Protein AF-A0A7S2N350-F1 (afdb_monomer_lite)

Secondary structure (DSSP, 8-state):
-HHHHHHHHHHHHHHHHHHHHHHHHHHHHHHHHHHHHHHHHHHHHHHH-HHHHHHHHHHHHHHHHHHTT----S-GGGTHHHHHT----HHHHHHH----

pLDDT: mean 84.0, std 10.15, range [44.09, 96.88]

Organism: NCBI:txid1333877

Structure (mmCIF, N/CA/C/O backbone):
data_AF-A0A7S2N350-F1
#
_entry.id   AF-A0A7S2N350-F1
#
loop_
_atom_site.group_PDB
_atom_site.id
_atom_site.type_symbol
_atom_site.label_atom_id
_atom_site.label_alt_id
_atom_site.label_comp_id
_atom_site.label_asym_id
_atom_site.label_entity_id
_atom_site.label_seq_id
_atom_site.pdbx_PDB_ins_code
_atom_site.Cartn_x
_atom_site.Cartn_y
_atom_site.Cartn_z
_atom_site.occupancy
_atom_site.B_iso_or_equiv
_atom_site.auth_seq_id
_atom_site.auth_comp_id
_atom_site.auth_asym_id
_atom_site.auth_atom_id
_atom_site.pdbx_PDB_model_num
ATOM 1 N N . GLY A 1 1 ? 29.691 5.964 -45.998 1.00 84.00 1 GLY A N 1
ATOM 2 C CA . GLY A 1 1 ? 28.637 5.687 -46.997 1.00 84.00 1 GLY A CA 1
ATOM 3 C C . GLY A 1 1 ? 27.284 5.543 -46.316 1.00 84.00 1 GLY A C 1
ATOM 4 O O . GLY A 1 1 ? 27.268 5.315 -45.110 1.00 84.00 1 GLY A O 1
ATOM 5 N N . PRO A 1 2 ? 26.167 5.659 -47.051 1.00 89.06 2 PRO A N 1
ATOM 6 C CA . PRO A 1 2 ? 24.809 5.660 -46.490 1.00 89.06 2 PRO A CA 1
ATOM 7 C C . PRO A 1 2 ? 24.481 4.416 -45.644 1.00 89.06 2 PRO A C 1
ATOM 9 O O . PRO A 1 2 ? 23.848 4.543 -44.601 1.00 89.06 2 PRO A O 1
ATOM 12 N N . LEU A 1 3 ? 25.010 3.240 -46.003 1.00 90.94 3 LEU A N 1
ATOM 13 C CA . LEU A 1 3 ? 24.867 2.013 -45.204 1.00 90.94 3 LEU A CA 1
ATOM 14 C C . LEU A 1 3 ? 25.489 2.126 -43.803 1.00 90.94 3 LEU A C 1
ATOM 16 O O . LEU A 1 3 ? 24.867 1.733 -42.825 1.00 90.94 3 LEU A O 1
ATOM 20 N N . ALA A 1 4 ? 26.683 2.714 -43.679 1.00 91.25 4 ALA A N 1
ATOM 21 C CA . ALA A 1 4 ? 27.333 2.906 -42.379 1.00 91.25 4 ALA A CA 1
ATOM 22 C C . ALA A 1 4 ? 26.550 3.885 -41.487 1.00 91.25 4 ALA A C 1
ATOM 24 O O . ALA A 1 4 ? 26.457 3.684 -40.279 1.00 91.25 4 ALA A O 1
ATOM 25 N N . SER A 1 5 ? 25.943 4.913 -42.092 1.00 92.94 5 SER A N 1
ATOM 26 C CA . SER A 1 5 ? 25.060 5.840 -41.378 1.00 92.94 5 SER A CA 1
ATOM 27 C C . SER A 1 5 ? 23.807 5.131 -40.866 1.00 92.94 5 SER A C 1
ATOM 29 O O . SER A 1 5 ? 23.441 5.318 -39.711 1.00 92.94 5 SER A O 1
ATOM 31 N N . LEU A 1 6 ? 23.182 4.280 -41.688 1.00 94.94 6 LEU A N 1
ATOM 32 C CA . LEU A 1 6 ? 22.011 3.491 -41.292 1.00 94.94 6 LEU A CA 1
ATOM 33 C C . LEU A 1 6 ? 22.329 2.527 -40.141 1.00 94.94 6 LEU A C 1
ATOM 35 O O . LEU A 1 6 ? 21.570 2.471 -39.174 1.00 94.94 6 LEU A O 1
ATOM 39 N N . PHE A 1 7 ? 23.468 1.829 -40.200 1.00 95.19 7 PHE A N 1
ATOM 40 C CA . PHE A 1 7 ? 23.917 0.963 -39.105 1.00 95.19 7 PHE A CA 1
ATOM 41 C C . PHE A 1 7 ? 24.159 1.742 -37.810 1.00 95.19 7 PHE A C 1
ATOM 43 O O . PHE A 1 7 ? 23.733 1.298 -36.747 1.00 95.19 7 PHE A O 1
ATOM 50 N N . CYS A 1 8 ? 24.787 2.917 -37.892 1.00 94.06 8 CYS A N 1
ATOM 51 C CA . CYS A 1 8 ? 25.013 3.773 -36.728 1.00 94.06 8 CYS A CA 1
ATOM 52 C C . CYS A 1 8 ? 23.688 4.244 -36.105 1.00 94.06 8 CYS A C 1
ATOM 54 O O . CYS A 1 8 ? 23.494 4.119 -34.897 1.00 94.06 8 CYS A O 1
ATOM 56 N N . CYS A 1 9 ? 22.736 4.702 -36.925 1.00 94.44 9 CYS A N 1
ATOM 57 C CA . CYS A 1 9 ? 21.412 5.115 -36.455 1.00 94.44 9 CYS A CA 1
ATOM 58 C C . CYS A 1 9 ? 20.657 3.965 -35.778 1.00 94.44 9 CYS A C 1
ATOM 60 O O . CYS A 1 9 ? 20.102 4.152 -34.697 1.00 94.44 9 CYS A O 1
ATOM 62 N N . PHE A 1 10 ? 20.661 2.774 -36.380 1.00 95.50 10 PHE A N 1
ATOM 63 C CA . PHE A 1 10 ? 20.002 1.599 -35.810 1.00 95.50 10 PHE A CA 1
ATOM 64 C C . PHE A 1 10 ? 20.647 1.159 -34.489 1.00 95.50 10 PHE A C 1
ATOM 66 O O . PHE A 1 10 ? 19.949 0.816 -33.531 1.00 95.50 10 PHE A O 1
ATOM 73 N N . PHE A 1 11 ? 21.977 1.211 -34.417 1.00 95.44 11 PHE A N 1
ATOM 74 C CA . PHE A 1 11 ? 22.732 0.881 -33.214 1.00 95.44 11 PHE A CA 1
ATOM 75 C C . PHE A 1 11 ? 22.418 1.844 -32.066 1.00 95.44 11 PHE A C 1
ATOM 77 O O . PHE A 1 11 ? 22.045 1.404 -30.979 1.00 95.44 11 PHE A O 1
ATOM 84 N N . VAL A 1 12 ? 22.490 3.154 -32.321 1.00 95.56 12 VAL A N 1
ATOM 85 C CA . VAL A 1 12 ? 22.160 4.181 -31.322 1.00 95.56 12 VAL A CA 1
ATOM 86 C C . VAL A 1 12 ? 20.704 4.057 -30.883 1.00 95.56 12 VAL A C 1
ATOM 88 O O . VAL A 1 12 ? 20.439 4.067 -29.686 1.00 95.56 12 VAL A O 1
ATOM 91 N N . PHE A 1 13 ? 19.770 3.856 -31.816 1.00 96.19 13 PHE A N 1
ATOM 92 C CA . PHE A 1 13 ? 18.357 3.655 -31.494 1.00 96.19 13 PHE A CA 1
ATOM 93 C C . PHE A 1 13 ? 18.144 2.456 -30.562 1.00 96.19 13 PHE A C 1
ATOM 95 O O . PHE A 1 13 ? 17.487 2.583 -29.529 1.00 96.19 13 PHE A O 1
ATOM 102 N N . THR A 1 14 ? 18.744 1.310 -30.891 1.00 95.81 14 THR A N 1
ATOM 103 C CA . THR A 1 14 ? 18.619 0.083 -30.091 1.00 95.81 14 THR A CA 1
ATOM 104 C C . THR A 1 14 ? 19.187 0.278 -28.688 1.00 95.81 14 THR A C 1
ATOM 106 O O . THR A 1 14 ? 18.547 -0.105 -27.708 1.00 95.81 14 THR A O 1
ATOM 109 N N . ILE A 1 15 ? 20.351 0.926 -28.572 1.00 96.88 15 ILE A N 1
ATOM 110 C CA . ILE A 1 15 ? 20.957 1.240 -27.274 1.00 96.88 15 ILE A CA 1
ATOM 111 C C . ILE A 1 15 ? 20.078 2.202 -26.474 1.00 96.88 15 ILE A C 1
ATOM 113 O O . ILE A 1 15 ? 19.816 1.944 -25.302 1.00 96.88 15 ILE A O 1
ATOM 117 N N . SER A 1 16 ? 19.590 3.284 -27.084 1.00 96.06 16 SER A N 1
ATOM 118 C CA . SER A 1 16 ? 18.740 4.258 -26.396 1.00 96.06 16 SER A CA 1
ATOM 119 C C . SER A 1 16 ? 17.452 3.620 -25.879 1.00 96.06 16 SER A C 1
ATOM 121 O O . SER A 1 16 ? 17.120 3.798 -24.709 1.00 96.06 16 SER A O 1
ATOM 123 N N . VAL A 1 17 ? 16.754 2.834 -26.705 1.00 96.06 17 VAL A N 1
ATOM 124 C CA . VAL A 1 17 ? 15.530 2.131 -26.287 1.00 96.06 17 VAL A CA 1
ATOM 125 C C . VAL A 1 17 ? 15.833 1.099 -25.198 1.00 96.06 17 VAL A C 1
ATOM 127 O O . VAL A 1 17 ? 15.113 1.033 -24.203 1.00 96.06 17 VAL A O 1
ATOM 130 N N . GLY A 1 18 ? 16.916 0.330 -25.341 1.00 95.38 18 GLY A N 1
ATOM 131 C CA . GLY A 1 18 ? 17.323 -0.668 -24.351 1.00 95.38 18 GLY A CA 1
ATOM 132 C C . GLY A 1 18 ? 17.624 -0.051 -22.985 1.00 95.38 18 GLY A C 1
ATOM 133 O O . GLY A 1 18 ? 17.095 -0.506 -21.971 1.00 95.38 18 GLY A O 1
ATOM 134 N N . ILE A 1 19 ? 18.412 1.027 -22.957 1.00 96.00 19 ILE A N 1
ATOM 135 C CA . ILE A 1 19 ? 18.763 1.730 -21.718 1.00 96.00 19 ILE A CA 1
ATOM 136 C C . ILE A 1 19 ? 17.520 2.357 -21.080 1.00 96.00 19 ILE A C 1
ATOM 138 O O . ILE A 1 19 ? 17.305 2.184 -19.882 1.00 96.00 19 ILE A O 1
ATOM 142 N N . MET A 1 20 ? 16.672 3.032 -21.864 1.00 95.31 20 MET A N 1
ATOM 143 C CA . MET A 1 20 ? 15.439 3.635 -21.343 1.00 95.31 20 MET A CA 1
ATOM 144 C C . MET A 1 20 ? 14.504 2.584 -20.737 1.00 95.31 20 MET A C 1
ATOM 146 O O . MET A 1 20 ? 13.929 2.818 -19.676 1.00 95.31 20 MET A O 1
ATOM 150 N N . ASN A 1 21 ? 14.397 1.404 -21.351 1.00 93.88 21 ASN A N 1
ATOM 151 C CA . ASN A 1 21 ? 13.577 0.319 -20.816 1.00 93.88 21 ASN A CA 1
ATOM 152 C C . ASN A 1 21 ? 14.103 -0.209 -19.476 1.00 93.88 21 ASN A C 1
ATOM 154 O O . ASN A 1 21 ? 13.311 -0.408 -18.556 1.00 93.88 21 ASN A O 1
ATOM 158 N N . VAL A 1 22 ? 15.420 -0.390 -19.335 1.00 96.62 22 VAL A N 1
ATOM 159 C CA . VAL A 1 22 ? 16.029 -0.830 -18.066 1.00 96.62 22 VAL A CA 1
ATOM 160 C C . VAL A 1 22 ? 15.836 0.219 -16.972 1.00 96.62 22 VAL A C 1
ATOM 162 O O . VAL A 1 22 ? 15.454 -0.113 -15.851 1.00 96.62 22 VAL A O 1
ATOM 165 N N . ILE A 1 23 ? 16.047 1.494 -17.304 1.00 95.31 23 ILE A N 1
ATOM 166 C CA . ILE A 1 23 ? 15.831 2.606 -16.376 1.00 95.31 23 ILE A CA 1
ATOM 167 C C . ILE A 1 23 ? 14.369 2.631 -15.910 1.00 95.31 23 ILE A C 1
ATOM 169 O O . ILE A 1 23 ? 14.108 2.660 -14.707 1.00 95.31 23 ILE A O 1
ATOM 173 N N . ASN A 1 24 ? 13.416 2.556 -16.842 1.00 95.25 24 ASN A N 1
ATOM 174 C CA . ASN A 1 24 ? 11.988 2.567 -16.529 1.00 95.25 24 ASN A CA 1
ATOM 175 C C . ASN A 1 24 ? 11.583 1.385 -15.643 1.00 95.25 24 ASN A C 1
ATOM 177 O O . ASN A 1 24 ? 10.840 1.580 -14.683 1.00 95.25 24 ASN A O 1
ATOM 181 N N . ALA A 1 25 ? 12.093 0.182 -15.919 1.00 96.12 25 ALA A N 1
ATOM 182 C CA . ALA A 1 25 ? 11.819 -0.994 -15.098 1.00 96.12 25 ALA A CA 1
ATOM 183 C C . ALA A 1 25 ? 12.280 -0.792 -13.641 1.00 96.12 25 ALA A C 1
ATOM 185 O O . ALA A 1 25 ? 11.484 -0.967 -12.717 1.00 96.12 25 ALA A O 1
ATOM 186 N N . ASN A 1 26 ? 13.511 -0.312 -13.435 1.00 94.12 26 ASN A N 1
ATOM 187 C CA . ASN A 1 26 ? 14.040 -0.029 -12.096 1.00 94.12 26 ASN A CA 1
ATOM 188 C C . ASN A 1 26 ? 13.258 1.079 -11.371 1.00 94.12 26 ASN A C 1
ATOM 190 O O . ASN A 1 26 ? 13.052 1.008 -10.156 1.00 94.12 26 ASN A O 1
ATOM 194 N N . PHE A 1 27 ? 12.808 2.110 -12.094 1.00 94.38 27 PHE A N 1
ATOM 195 C CA . PHE A 1 27 ? 11.986 3.176 -11.516 1.00 94.38 27 PHE A CA 1
ATOM 196 C C . PHE A 1 27 ? 10.611 2.678 -11.084 1.00 94.38 27 PHE A C 1
ATOM 198 O O . PHE A 1 27 ? 10.132 3.072 -10.018 1.00 94.38 27 PHE A O 1
ATOM 205 N N . VAL A 1 28 ? 9.983 1.811 -11.879 1.00 95.38 28 VAL A N 1
ATOM 206 C CA . VAL A 1 28 ? 8.705 1.189 -11.521 1.00 95.38 28 VAL A CA 1
ATOM 207 C C . VAL A 1 28 ? 8.872 0.349 -10.262 1.00 95.38 28 VAL A C 1
ATOM 209 O O . VAL A 1 2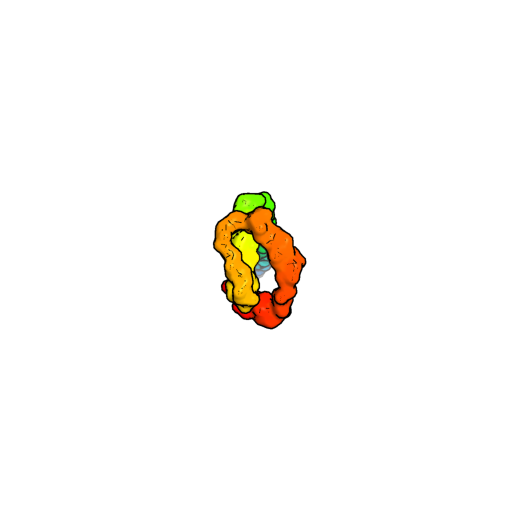8 ? 8.113 0.537 -9.311 1.00 95.38 28 VAL A O 1
ATOM 212 N N . GLU A 1 29 ? 9.896 -0.502 -10.207 1.00 94.31 29 GLU A N 1
ATOM 213 C CA . GLU A 1 29 ? 10.172 -1.337 -9.036 1.00 94.31 29 GLU A CA 1
ATOM 214 C C . GLU A 1 29 ? 10.423 -0.490 -7.779 1.00 94.31 29 GLU A C 1
ATOM 216 O O . GLU A 1 29 ? 9.774 -0.685 -6.748 1.00 94.31 29 GLU A O 1
ATOM 221 N N . SER A 1 30 ? 11.277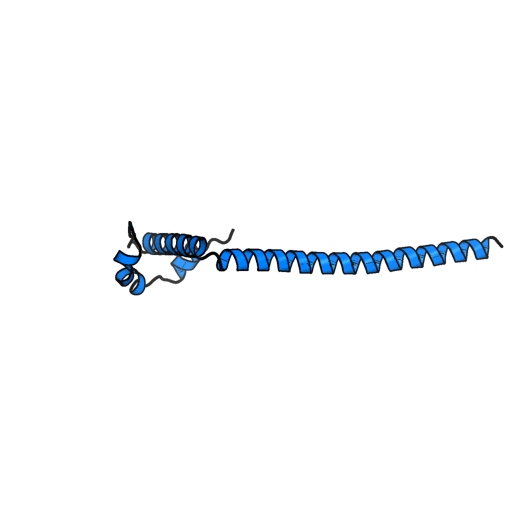 0.532 -7.886 1.00 92.38 30 SER A N 1
ATOM 222 C CA . SER A 1 30 ? 11.584 1.450 -6.781 1.00 92.38 30 SER A CA 1
ATOM 223 C C . SER A 1 30 ? 10.351 2.227 -6.310 1.00 92.38 30 SER A C 1
ATOM 225 O O . SER A 1 30 ? 10.151 2.435 -5.109 1.00 92.38 30 SER A O 1
ATOM 227 N N . THR A 1 31 ? 9.491 2.635 -7.246 1.00 93.94 31 THR A N 1
ATOM 228 C CA . THR A 1 31 ? 8.239 3.343 -6.950 1.00 93.94 31 THR A CA 1
ATOM 229 C C . THR A 1 31 ? 7.232 2.417 -6.274 1.00 93.94 31 THR A C 1
ATOM 231 O O . THR A 1 31 ? 6.610 2.813 -5.288 1.00 93.94 31 THR A O 1
ATOM 234 N N . MET A 1 32 ? 7.092 1.172 -6.737 1.00 93.44 32 MET A N 1
ATOM 235 C CA . MET A 1 32 ? 6.218 0.172 -6.114 1.00 93.44 32 MET A CA 1
ATOM 236 C C . MET A 1 32 ? 6.686 -0.197 -4.701 1.00 93.44 32 MET A C 1
ATOM 238 O O . MET A 1 32 ? 5.867 -0.258 -3.775 1.00 93.44 32 MET A O 1
ATOM 242 N N . ALA A 1 33 ? 7.995 -0.377 -4.508 1.00 92.81 33 ALA A N 1
ATOM 243 C CA . ALA A 1 33 ? 8.585 -0.609 -3.194 1.00 92.81 33 ALA A CA 1
ATOM 244 C C . ALA A 1 33 ? 8.335 0.586 -2.258 1.00 92.81 33 ALA A C 1
ATOM 246 O O . ALA A 1 33 ? 7.843 0.417 -1.140 1.00 92.81 33 ALA A O 1
ATOM 247 N N . SER A 1 34 ? 8.565 1.810 -2.741 1.00 90.81 34 SER A N 1
ATOM 248 C CA . SER A 1 34 ? 8.312 3.039 -1.977 1.00 90.81 34 SER A CA 1
ATOM 249 C C . SER A 1 34 ? 6.834 3.213 -1.630 1.00 90.81 34 SER A C 1
ATOM 251 O O . SER A 1 34 ? 6.509 3.520 -0.487 1.00 90.81 34 SER A O 1
ATOM 253 N N . ALA A 1 35 ? 5.917 2.955 -2.565 1.00 90.56 35 ALA A N 1
ATOM 254 C CA . ALA A 1 35 ? 4.478 3.018 -2.315 1.00 90.56 35 ALA A CA 1
ATOM 255 C C . ALA A 1 35 ? 4.046 2.024 -1.225 1.00 90.56 35 ALA A C 1
ATOM 257 O O . ALA A 1 35 ? 3.217 2.352 -0.371 1.00 90.56 35 ALA A O 1
ATOM 258 N N . THR A 1 36 ? 4.630 0.826 -1.220 1.00 90.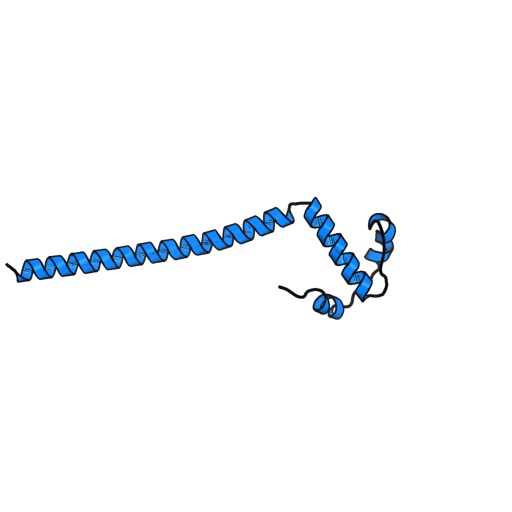94 36 THR A N 1
ATOM 259 C CA . THR A 1 36 ? 4.379 -0.194 -0.192 1.00 90.94 36 THR A CA 1
ATOM 260 C C . THR A 1 36 ? 4.932 0.243 1.163 1.00 90.94 36 THR A C 1
ATOM 262 O O . THR A 1 36 ? 4.216 0.186 2.166 1.00 90.94 36 THR A O 1
ATOM 265 N N . ASN A 1 37 ? 6.151 0.781 1.189 1.00 91.06 37 ASN A N 1
ATOM 266 C CA . ASN A 1 37 ? 6.773 1.313 2.400 1.00 91.06 37 ASN A CA 1
ATOM 267 C C . ASN A 1 37 ? 5.999 2.503 2.973 1.00 91.06 37 ASN A C 1
ATOM 269 O O . ASN A 1 37 ? 5.797 2.562 4.180 1.00 91.06 37 ASN A O 1
ATOM 273 N N . VAL A 1 38 ? 5.488 3.410 2.137 1.00 91.25 38 VAL A N 1
ATOM 274 C CA . VAL A 1 38 ? 4.643 4.534 2.574 1.00 91.25 38 VAL A CA 1
ATOM 275 C C . VAL A 1 38 ? 3.328 4.032 3.167 1.00 91.25 38 VAL A C 1
ATOM 277 O O . VAL A 1 38 ? 2.904 4.519 4.217 1.00 91.25 38 VAL A O 1
ATOM 280 N N . LYS A 1 39 ? 2.683 3.032 2.549 1.00 88.12 39 LYS A N 1
ATOM 281 C CA . LYS A 1 39 ? 1.471 2.408 3.109 1.00 88.12 39 LYS A CA 1
ATOM 282 C C . LYS A 1 39 ? 1.752 1.771 4.470 1.00 88.12 39 LYS A C 1
ATOM 284 O O . LYS A 1 39 ? 0.987 1.998 5.409 1.00 88.12 39 LYS A O 1
ATOM 289 N N . LEU A 1 40 ? 2.846 1.020 4.590 1.00 87.44 40 LEU A N 1
ATOM 290 C CA . LEU A 1 40 ? 3.244 0.378 5.842 1.00 87.44 40 LEU A CA 1
ATOM 291 C C . LEU A 1 40 ? 3.610 1.411 6.912 1.00 87.44 40 LEU A C 1
ATOM 293 O O . LEU A 1 40 ? 3.121 1.317 8.033 1.00 87.44 40 LEU A O 1
ATOM 297 N N . ALA A 1 41 ? 4.393 2.431 6.563 1.00 88.62 41 ALA A N 1
ATOM 298 C CA . ALA A 1 41 ? 4.775 3.517 7.458 1.00 88.62 41 ALA A CA 1
ATOM 299 C C . ALA A 1 41 ? 3.549 4.291 7.948 1.00 88.62 41 ALA A C 1
ATOM 301 O O . ALA A 1 41 ? 3.426 4.541 9.142 1.00 88.62 41 ALA A O 1
ATOM 302 N N . ARG A 1 42 ? 2.587 4.594 7.065 1.00 86.00 42 ARG A N 1
ATOM 303 C CA . ARG A 1 42 ? 1.315 5.222 7.449 1.00 86.00 42 ARG A CA 1
ATOM 304 C C . ARG A 1 42 ? 0.503 4.326 8.379 1.00 86.00 42 ARG A C 1
ATOM 306 O O . ARG A 1 42 ? -0.061 4.821 9.351 1.00 86.00 42 ARG A O 1
ATOM 313 N N . LYS A 1 43 ? 0.436 3.020 8.100 1.00 82.94 43 LYS A N 1
ATOM 314 C CA . LYS A 1 43 ? -0.243 2.052 8.972 1.00 82.94 43 LYS A CA 1
ATOM 315 C C . LYS A 1 43 ? 0.431 1.994 10.346 1.00 82.94 43 LYS A C 1
ATOM 317 O O . LYS A 1 43 ? -0.263 2.074 11.352 1.00 82.94 43 LYS A O 1
ATOM 322 N N . ASN A 1 44 ? 1.759 1.932 10.388 1.00 84.38 44 ASN A N 1
ATOM 323 C CA . ASN A 1 44 ? 2.539 1.940 11.623 1.00 84.38 44 ASN A CA 1
ATOM 324 C C . ASN A 1 44 ? 2.373 3.250 12.391 1.00 84.38 44 ASN A C 1
ATOM 326 O O . ASN A 1 44 ? 2.140 3.205 13.591 1.00 84.38 44 ASN A O 1
ATOM 330 N N . ALA A 1 45 ? 2.423 4.404 11.731 1.00 84.56 45 ALA A N 1
ATOM 331 C CA . ALA A 1 45 ? 2.174 5.695 12.370 1.00 84.56 45 ALA A CA 1
ATOM 332 C C . ALA A 1 45 ? 0.768 5.746 12.984 1.00 84.56 45 ALA A C 1
ATOM 334 O O . ALA A 1 45 ? 0.603 6.161 14.124 1.00 84.56 45 ALA A O 1
ATOM 335 N N . ARG A 1 46 ? -0.237 5.230 12.265 1.00 79.69 46 ARG A N 1
ATOM 336 C CA . ARG A 1 46 ? -1.617 5.138 12.753 1.00 79.69 46 ARG A CA 1
ATOM 337 C C . ARG A 1 46 ? -1.777 4.170 13.933 1.00 79.69 46 ARG A C 1
ATOM 339 O O . ARG A 1 46 ? -2.655 4.387 14.755 1.00 79.69 46 ARG A O 1
ATOM 346 N N . MET A 1 47 ? -0.972 3.107 14.001 1.00 78.25 47 MET A N 1
ATOM 347 C CA . MET A 1 47 ? -0.955 2.171 15.135 1.00 78.25 47 MET A CA 1
ATOM 348 C C . MET A 1 47 ? -0.221 2.740 16.360 1.00 78.25 47 MET A C 1
ATOM 350 O O . MET A 1 47 ? -0.579 2.393 17.478 1.00 78.25 47 MET A O 1
ATOM 354 N N . HIS A 1 48 ? 0.770 3.617 16.165 1.00 81.75 48 HIS A N 1
ATOM 355 C CA . HIS A 1 48 ? 1.480 4.296 17.259 1.00 81.75 48 HIS A CA 1
ATOM 356 C C . HIS A 1 48 ? 0.738 5.521 17.813 1.00 81.75 48 HIS A C 1
ATOM 358 O O . HIS A 1 48 ? 1.100 6.025 18.874 1.00 81.75 48 HIS A O 1
ATOM 364 N N . ASP A 1 49 ? -0.296 5.999 17.123 1.00 87.75 49 ASP A N 1
ATOM 365 C CA . ASP A 1 49 ? -1.223 6.992 17.657 1.00 87.75 49 ASP A CA 1
ATOM 366 C C . ASP A 1 49 ? -2.094 6.339 18.744 1.00 87.75 49 ASP A C 1
ATOM 368 O O . ASP A 1 49 ? -3.090 5.666 18.461 1.00 87.75 49 ASP A O 1
ATOM 372 N N . LEU A 1 50 ? -1.667 6.506 19.999 1.00 83.44 50 LEU A N 1
ATOM 373 C CA . LEU A 1 50 ? -2.299 5.934 21.189 1.00 83.44 50 LEU A CA 1
ATOM 374 C C . LEU A 1 50 ? -3.766 6.352 21.333 1.00 83.44 50 LEU A C 1
ATOM 376 O O . LEU A 1 50 ? -4.598 5.522 21.701 1.00 83.44 50 LEU A O 1
ATOM 380 N N . ASP A 1 51 ? -4.107 7.601 21.021 1.00 85.31 51 ASP A N 1
ATOM 381 C CA . ASP A 1 51 ? -5.476 8.102 21.158 1.00 85.31 51 ASP A CA 1
ATOM 382 C C . ASP A 1 51 ? -6.395 7.465 20.116 1.00 85.31 51 ASP A C 1
ATOM 384 O O . ASP A 1 51 ? -7.499 6.995 20.430 1.00 85.31 51 ASP A O 1
ATOM 388 N N . LEU A 1 52 ? -5.917 7.378 18.874 1.00 82.38 52 LEU A N 1
ATOM 389 C CA . LEU A 1 52 ? -6.646 6.716 17.805 1.00 82.38 52 LEU A CA 1
ATOM 390 C C . LEU A 1 52 ? -6.777 5.213 18.058 1.00 82.38 52 LEU A C 1
ATOM 392 O O . LEU A 1 52 ? -7.865 4.663 17.875 1.00 82.38 52 LEU A O 1
ATOM 396 N N . TRP A 1 53 ? -5.708 4.553 18.500 1.00 83.19 53 TRP A N 1
ATOM 397 C CA . TRP A 1 53 ? -5.725 3.140 18.868 1.00 83.19 53 TRP A CA 1
ATOM 398 C C . TRP A 1 53 ? -6.753 2.864 19.967 1.00 83.19 53 TRP A C 1
ATOM 400 O O . TRP A 1 53 ? -7.640 2.025 19.787 1.00 83.19 53 TRP A O 1
ATOM 410 N N . ASN A 1 54 ? -6.708 3.635 21.055 1.00 83.31 54 ASN A N 1
ATOM 411 C CA . ASN A 1 54 ? -7.632 3.499 22.177 1.00 83.31 54 ASN A CA 1
ATOM 412 C C . ASN A 1 54 ? -9.087 3.683 21.731 1.00 83.31 54 ASN A C 1
ATOM 414 O O . ASN A 1 54 ? -9.944 2.861 22.056 1.00 83.31 54 ASN A O 1
ATOM 418 N N . SER A 1 55 ? -9.369 4.713 20.929 1.00 85.19 55 SER A N 1
ATOM 419 C CA . SER A 1 55 ? -10.709 4.962 20.384 1.00 85.19 55 SER A CA 1
ATOM 420 C C . SER A 1 55 ? -11.222 3.797 19.525 1.00 85.19 55 SER A C 1
ATOM 422 O O . SER A 1 55 ? -12.376 3.377 19.653 1.00 85.19 55 SER A O 1
ATOM 424 N N . ARG A 1 56 ? -10.361 3.212 18.681 1.00 85.69 56 ARG A N 1
ATOM 425 C CA . ARG A 1 56 ? -10.736 2.084 17.811 1.00 85.69 56 ARG A CA 1
ATOM 426 C C . ARG A 1 56 ? -10.923 0.782 18.581 1.00 85.69 56 ARG A C 1
ATOM 428 O O . ARG A 1 56 ? -11.877 0.065 18.289 1.00 85.69 56 ARG A O 1
ATOM 435 N N . ILE A 1 57 ? -10.093 0.509 19.585 1.00 83.94 57 ILE A N 1
ATOM 436 C CA . ILE A 1 57 ? -10.278 -0.639 20.482 1.00 83.94 57 ILE A CA 1
ATOM 437 C C . ILE A 1 57 ? -11.581 -0.509 21.271 1.00 83.94 57 ILE A C 1
ATOM 439 O O . ILE A 1 57 ? -12.311 -1.489 21.404 1.00 83.94 57 ILE A O 1
ATOM 443 N N . VAL A 1 58 ? -11.935 0.698 21.722 1.00 85.56 58 VAL A N 1
ATOM 444 C CA . VAL A 1 58 ? -13.222 0.931 22.393 1.00 85.56 58 VAL A CA 1
ATOM 445 C C . VAL A 1 58 ? -14.399 0.632 21.471 1.00 85.56 58 VAL A C 1
ATOM 447 O O . VAL A 1 58 ? -15.350 -0.027 21.887 1.00 85.56 58 VAL A O 1
ATOM 450 N N . ALA A 1 59 ? -14.338 1.098 20.223 1.00 85.31 59 ALA A N 1
ATOM 451 C CA . ALA A 1 59 ? -15.372 0.821 19.232 1.00 85.31 59 ALA A CA 1
ATOM 452 C C . ALA A 1 59 ? -15.489 -0.683 18.933 1.00 85.31 59 ALA A C 1
ATOM 454 O O . ALA A 1 59 ? -16.598 -1.212 18.909 1.00 85.31 59 ALA A O 1
ATOM 455 N N . LEU A 1 60 ? -14.359 -1.380 18.778 1.00 84.38 60 LEU A N 1
ATOM 456 C CA . LEU A 1 60 ? -14.330 -2.825 18.551 1.00 84.38 60 LEU A CA 1
ATOM 457 C C . LEU A 1 60 ? -14.952 -3.594 19.722 1.00 84.38 60 LEU A C 1
ATOM 459 O O . LEU A 1 60 ? -15.803 -4.451 19.509 1.00 84.38 60 LEU A O 1
ATOM 463 N N . LEU A 1 61 ? -14.574 -3.266 20.959 1.00 83.25 61 LEU A N 1
ATOM 464 C CA . LEU A 1 61 ? -15.128 -3.909 22.154 1.00 83.25 61 LEU A CA 1
ATOM 465 C C . LEU A 1 61 ? -16.640 -3.694 22.277 1.00 83.25 61 LEU A C 1
ATOM 467 O O . LEU A 1 61 ? -17.357 -4.615 22.666 1.00 83.25 61 LEU A O 1
ATOM 471 N N . ARG A 1 62 ? -17.142 -2.509 21.913 1.00 83.81 62 ARG A N 1
ATOM 472 C CA . ARG A 1 62 ? -18.588 -2.246 21.869 1.00 83.81 62 ARG A CA 1
ATOM 473 C C . ARG A 1 62 ? -19.299 -3.116 20.838 1.00 83.81 62 ARG A C 1
ATOM 475 O O . ARG A 1 62 ? -20.284 -3.745 21.187 1.00 83.81 62 ARG A O 1
ATOM 482 N N . LEU A 1 63 ? -18.767 -3.224 19.622 1.00 82.94 63 LEU A N 1
ATOM 483 C CA . LEU A 1 63 ? -19.352 -4.083 18.585 1.00 82.94 63 LEU A CA 1
ATOM 484 C C . LEU A 1 63 ? -19.364 -5.561 18.999 1.00 82.94 63 LEU A C 1
ATOM 486 O O . LEU A 1 63 ? -20.372 -6.246 18.846 1.00 82.94 63 LEU A O 1
ATOM 490 N N . LEU A 1 64 ? -18.262 -6.052 19.573 1.00 81.06 64 LEU A N 1
ATOM 491 C CA . LEU A 1 64 ? -18.168 -7.441 20.032 1.00 81.06 64 LEU A CA 1
ATOM 492 C C . LEU A 1 64 ? -19.148 -7.742 21.172 1.00 81.06 64 LEU A C 1
ATOM 494 O O . LEU A 1 64 ? -19.727 -8.824 21.218 1.00 81.06 64 LEU A O 1
ATOM 498 N N . THR A 1 65 ? -19.342 -6.794 22.087 1.00 79.44 65 THR A N 1
ATOM 499 C CA . THR A 1 65 ? -20.288 -6.952 23.201 1.00 79.44 65 THR A CA 1
ATOM 500 C C . THR A 1 65 ? -21.740 -6.777 22.783 1.00 79.44 65 THR A C 1
ATOM 502 O O . THR A 1 65 ? -22.598 -7.478 23.311 1.00 79.44 65 THR A O 1
ATOM 505 N N . GLU A 1 66 ? -22.024 -5.914 21.811 1.00 80.62 66 GLU A N 1
ATOM 506 C CA . GLU A 1 66 ? -23.349 -5.768 21.208 1.00 80.62 66 GLU A CA 1
ATOM 507 C C . GLU A 1 66 ? -23.790 -7.071 20.531 1.00 80.62 66 GLU A C 1
ATOM 509 O O . GLU A 1 66 ? -24.876 -7.575 20.817 1.00 80.62 66 GLU A O 1
ATOM 514 N N . HIS A 1 67 ? -22.909 -7.697 19.745 1.00 76.00 67 HIS A N 1
ATOM 515 C CA . HIS A 1 67 ? -23.192 -8.995 19.127 1.00 76.00 67 HIS A CA 1
ATOM 516 C C . HIS A 1 67 ? -23.298 -10.158 20.125 1.00 76.00 67 HIS A C 1
ATOM 518 O O . HIS A 1 67 ? -23.958 -11.152 19.828 1.00 76.00 67 HIS A O 1
ATOM 524 N N . ASN A 1 68 ? -22.674 -10.049 21.302 1.00 73.50 68 ASN A N 1
ATOM 525 C CA . ASN A 1 68 ? -22.768 -11.049 22.373 1.00 73.50 68 ASN A CA 1
ATOM 526 C C . ASN A 1 68 ? -23.915 -10.759 23.368 1.00 73.50 68 ASN A C 1
ATOM 528 O O . ASN A 1 68 ? -24.061 -11.453 24.369 1.00 73.50 68 ASN A O 1
ATOM 532 N N . GLY A 1 69 ? -24.728 -9.722 23.124 1.00 71.25 69 GLY A N 1
ATOM 533 C CA . GLY A 1 69 ? -25.875 -9.367 23.968 1.00 71.25 69 GLY A CA 1
ATOM 534 C C . GLY A 1 69 ? -25.524 -8.696 25.304 1.00 71.25 69 GLY A C 1
ATOM 535 O O . GLY A 1 69 ? -26.405 -8.494 26.135 1.00 71.25 69 GLY A O 1
ATOM 536 N N . THR A 1 70 ? -24.265 -8.315 25.519 1.00 71.38 70 THR A N 1
ATOM 537 C CA . THR A 1 70 ? -23.766 -7.677 26.751 1.00 71.38 70 THR A CA 1
ATOM 538 C C . THR A 1 70 ? -23.309 -6.243 26.483 1.00 71.38 70 THR A C 1
ATOM 540 O O . THR A 1 70 ? -22.216 -5.839 26.887 1.00 71.38 70 THR A O 1
ATOM 543 N N . ALA A 1 71 ? -24.110 -5.478 25.738 1.00 71.19 71 ALA A N 1
ATOM 544 C CA . ALA A 1 71 ? -23.772 -4.111 25.363 1.00 71.19 71 ALA A CA 1
ATOM 545 C C . ALA A 1 71 ? -23.498 -3.253 26.610 1.00 71.19 71 ALA A C 1
ATOM 547 O O . ALA A 1 71 ? -24.350 -3.115 27.488 1.00 71.19 71 ALA A O 1
ATOM 548 N N . PHE A 1 72 ? -22.311 -2.647 26.681 1.00 75.06 72 PHE A N 1
ATOM 549 C CA . PHE A 1 72 ? -21.959 -1.724 27.758 1.00 75.06 72 PHE A CA 1
ATOM 550 C C . PHE A 1 72 ? -21.964 -0.277 27.258 1.00 75.06 72 PHE A C 1
ATOM 552 O O . PHE A 1 72 ? -21.466 0.043 26.174 1.00 75.06 72 PHE A O 1
ATOM 559 N N . THR A 1 73 ? -22.500 0.630 28.074 1.00 69.38 73 THR A N 1
ATOM 560 C CA . THR A 1 73 ? -22.530 2.068 27.788 1.00 69.38 73 THR A CA 1
ATOM 561 C C . THR A 1 73 ? -21.673 2.819 28.808 1.00 69.38 73 THR A C 1
ATOM 563 O O . THR A 1 73 ? -21.755 2.596 30.010 1.00 69.38 73 THR A O 1
ATOM 566 N N . GLY A 1 74 ? -20.795 3.708 28.330 1.00 76.94 74 GLY A N 1
ATOM 567 C CA . GLY A 1 74 ? -19.903 4.501 29.187 1.00 76.94 74 GLY A CA 1
ATOM 568 C C . GLY A 1 74 ? -18.418 4.140 29.076 1.00 76.94 74 GLY A C 1
ATOM 569 O O . GLY A 1 74 ? -17.934 3.754 28.007 1.00 76.94 74 GLY A O 1
ATOM 570 N N . ARG A 1 75 ? -17.667 4.374 30.164 1.00 76.81 75 ARG A N 1
ATOM 571 C CA . ARG A 1 75 ? -16.205 4.189 30.220 1.00 76.81 75 ARG A CA 1
ATOM 572 C C . ARG A 1 75 ? -15.862 2.708 30.369 1.00 76.81 75 ARG A C 1
ATOM 574 O O . ARG A 1 75 ? -16.314 2.080 31.320 1.00 76.81 75 ARG A O 1
ATOM 581 N N . ILE A 1 76 ? -14.977 2.202 29.506 1.00 78.94 76 ILE A N 1
ATOM 582 C CA . ILE A 1 76 ? -14.471 0.817 29.565 1.00 78.94 76 ILE A CA 1
ATOM 583 C C . ILE A 1 76 ? -13.916 0.471 30.937 1.00 78.94 76 ILE A C 1
ATOM 585 O O . ILE A 1 76 ? -14.166 -0.622 31.420 1.00 78.94 76 ILE A O 1
ATOM 589 N N . SER A 1 77 ? -13.224 1.406 31.594 1.00 81.75 77 SER A N 1
ATOM 590 C CA . SER A 1 77 ? -12.621 1.182 32.912 1.00 81.75 77 SER A CA 1
ATOM 591 C C . SER A 1 77 ? -13.600 0.675 33.973 1.0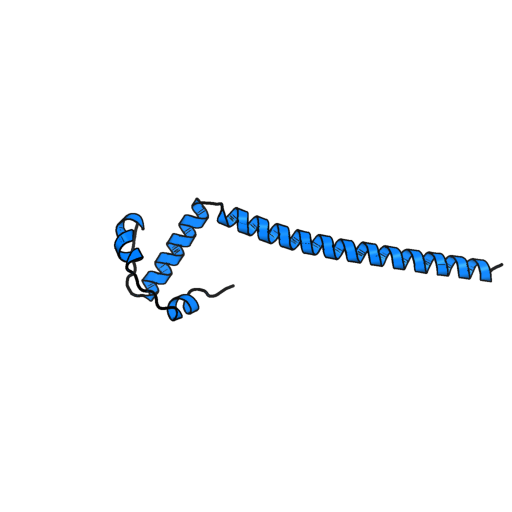0 81.75 77 SER A C 1
ATOM 593 O O . SER A 1 77 ? -13.175 -0.005 34.899 1.00 81.75 77 SER A O 1
ATOM 595 N N . LYS A 1 78 ? -14.901 0.961 33.834 1.00 81.81 78 LYS A N 1
ATOM 596 C CA . LYS A 1 78 ? -15.945 0.469 34.745 1.00 81.81 78 LYS A CA 1
ATOM 597 C C . LYS A 1 78 ? -16.408 -0.961 34.448 1.00 81.81 78 LYS A C 1
ATOM 599 O O . LYS A 1 78 ? -17.000 -1.577 35.319 1.00 81.81 78 LYS A O 1
ATOM 604 N N . HIS A 1 79 ? -16.127 -1.466 33.250 1.00 78.88 79 HIS A N 1
ATOM 605 C CA . HIS A 1 79 ? -16.592 -2.756 32.735 1.00 78.88 79 HIS A CA 1
ATOM 606 C C . HIS A 1 79 ? -15.434 -3.698 32.370 1.00 78.88 79 HIS A C 1
ATOM 608 O O . HIS A 1 79 ? -15.653 -4.714 31.722 1.00 78.88 79 HIS A O 1
ATOM 614 N N . ILE A 1 80 ? -14.190 -3.382 32.766 1.00 79.50 80 ILE A N 1
ATOM 615 C CA . ILE A 1 80 ? -13.003 -4.196 32.435 1.00 79.50 80 ILE A CA 1
ATOM 616 C C . ILE A 1 80 ? -13.181 -5.648 32.886 1.00 79.50 80 ILE A C 1
ATOM 618 O O . ILE A 1 80 ? -12.837 -6.557 32.140 1.00 79.50 80 ILE A O 1
ATOM 622 N N . HIS A 1 81 ? -13.734 -5.874 34.078 1.00 80.12 81 HIS A N 1
ATOM 623 C CA . HIS A 1 81 ? -13.916 -7.224 34.607 1.00 80.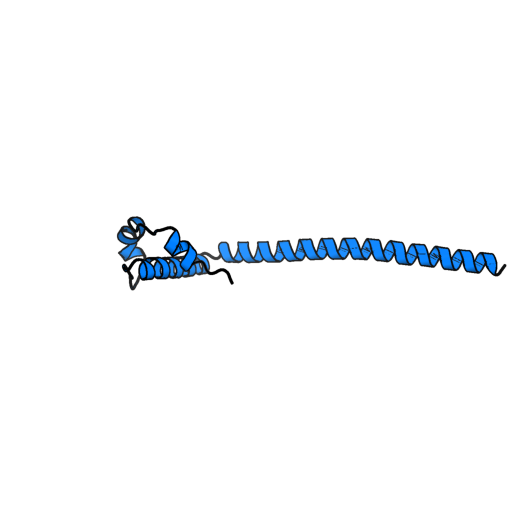12 81 HIS A CA 1
ATOM 624 C C . HIS A 1 81 ? -14.883 -8.059 33.749 1.00 80.12 81 HIS A C 1
ATOM 626 O O . HIS A 1 81 ? -14.575 -9.195 33.388 1.00 80.12 81 HIS A O 1
ATOM 632 N N . ASP A 1 82 ? -15.999 -7.456 33.343 1.00 76.12 82 ASP A N 1
ATOM 633 C CA . ASP A 1 82 ? -17.013 -8.086 32.491 1.00 76.12 82 ASP A CA 1
ATOM 634 C C . ASP A 1 82 ? -16.467 -8.343 31.076 1.00 76.12 82 ASP A C 1
ATOM 636 O O . ASP A 1 82 ? -16.707 -9.387 30.478 1.00 76.12 82 ASP A O 1
ATOM 640 N N . ILE A 1 83 ? -15.661 -7.414 30.551 1.00 77.56 83 ILE A N 1
ATOM 641 C CA . ILE A 1 83 ? -15.026 -7.544 29.233 1.00 77.56 83 ILE A CA 1
ATOM 642 C C . ILE A 1 83 ? -13.968 -8.654 29.237 1.00 77.56 83 ILE A C 1
ATOM 644 O O . ILE A 1 83 ? -13.898 -9.435 28.292 1.00 77.56 83 ILE A O 1
ATOM 648 N N . CYS A 1 84 ? -13.152 -8.757 30.289 1.00 78.19 84 CYS A N 1
ATOM 649 C CA . CYS A 1 84 ? -12.119 -9.792 30.398 1.00 78.19 84 CYS A CA 1
ATOM 650 C C . CYS A 1 84 ? -12.695 -11.204 30.563 1.00 78.19 84 CYS A C 1
ATOM 652 O O . CYS A 1 84 ? -12.021 -12.179 30.237 1.00 78.19 84 CYS A O 1
ATOM 654 N N . THR A 1 85 ? -13.922 -11.320 31.069 1.00 79.38 85 THR A N 1
ATOM 655 C CA . THR A 1 85 ? -14.626 -12.601 31.233 1.00 79.38 85 THR A CA 1
ATOM 656 C C . THR A 1 85 ? -15.522 -12.939 30.039 1.00 79.38 85 THR A C 1
ATOM 658 O O . THR A 1 85 ? -16.067 -14.043 29.962 1.00 79.38 85 THR A O 1
ATOM 661 N N . LEU A 1 86 ? -15.633 -12.025 29.070 1.00 75.56 86 LEU A N 1
ATOM 662 C CA . LEU A 1 86 ? -16.460 -12.186 27.887 1.00 75.56 86 LEU A CA 1
ATOM 663 C C . LEU A 1 86 ? -15.897 -13.275 26.967 1.00 75.56 86 LEU A C 1
ATOM 665 O O . LEU A 1 86 ? -14.819 -13.147 26.384 1.00 75.56 86 LEU A O 1
ATOM 669 N N . ARG A 1 87 ? -16.669 -14.344 26.773 1.00 73.56 87 ARG A N 1
ATOM 670 C CA . ARG A 1 87 ? -16.345 -15.389 25.802 1.00 73.56 87 ARG A CA 1
ATOM 671 C C . ARG A 1 87 ? -16.995 -15.051 24.465 1.00 73.56 87 ARG A C 1
ATOM 673 O O . ARG A 1 87 ? -18.203 -15.204 24.312 1.00 73.56 87 ARG A O 1
ATOM 680 N N . VAL A 1 88 ? -16.198 -14.589 23.506 1.00 72.44 88 VAL A N 1
ATOM 681 C CA . VAL A 1 88 ? -16.661 -14.289 22.143 1.00 72.44 88 VAL A CA 1
ATOM 682 C C . VAL A 1 88 ? -16.404 -15.502 21.242 1.00 72.44 88 VAL A C 1
ATOM 684 O O . VAL A 1 88 ? -15.250 -15.905 21.098 1.00 72.44 88 VAL A O 1
ATOM 687 N N . PRO A 1 89 ? -17.437 -16.111 20.633 1.00 75.94 89 PRO A N 1
ATOM 688 C CA . PRO A 1 89 ? -17.247 -17.158 19.633 1.00 75.94 89 PRO A CA 1
ATOM 689 C C . PRO A 1 89 ? -16.562 -16.608 18.373 1.00 75.94 89 PRO A C 1
ATOM 691 O O . PRO A 1 89 ? -16.917 -15.528 17.905 1.00 75.94 89 PRO A O 1
ATOM 694 N N . ASN A 1 90 ? -15.649 -17.372 17.763 1.00 75.50 90 ASN A N 1
ATOM 695 C CA . ASN A 1 90 ? -14.936 -16.948 16.544 1.00 75.50 90 ASN A CA 1
ATOM 696 C C . ASN A 1 90 ? -15.881 -16.575 15.386 1.00 75.50 90 ASN A C 1
ATOM 698 O O . ASN A 1 90 ? -15.597 -15.643 14.646 1.00 75.50 90 ASN A O 1
ATOM 702 N N . ALA A 1 91 ? -17.051 -17.219 15.298 1.00 74.69 91 ALA A N 1
ATOM 703 C CA . ALA A 1 91 ? -18.080 -16.889 14.310 1.00 74.69 91 ALA A CA 1
ATOM 704 C C . ALA A 1 91 ? -18.567 -15.427 14.399 1.00 74.69 91 ALA A C 1
ATOM 706 O O . ALA A 1 91 ? -18.920 -14.826 13.388 1.00 74.69 91 ALA A O 1
ATOM 707 N N . VAL A 1 92 ? -18.566 -14.835 15.601 1.00 72.44 92 VAL A N 1
ATOM 708 C CA . VAL A 1 92 ? -18.915 -13.420 15.797 1.00 72.44 92 VAL A CA 1
ATOM 709 C C . VAL A 1 92 ? -17.789 -12.519 15.294 1.00 72.44 92 VAL A C 1
ATOM 711 O O . VAL A 1 92 ? -18.062 -11.506 14.656 1.00 72.44 92 VAL A O 1
ATOM 714 N N . ILE A 1 93 ? -16.529 -12.905 15.512 1.00 74.75 93 ILE A N 1
ATOM 715 C CA . ILE A 1 93 ? 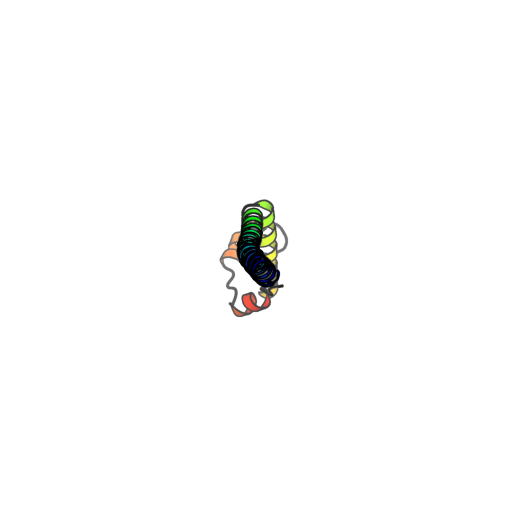-15.364 -12.157 15.023 1.00 74.75 93 ILE A CA 1
ATOM 716 C C . ILE A 1 93 ? -15.394 -12.087 13.493 1.00 74.75 93 ILE A C 1
ATOM 718 O O . ILE A 1 93 ? -15.267 -10.995 12.944 1.00 74.75 93 ILE A O 1
ATOM 722 N N . ASP A 1 94 ? -15.669 -13.204 12.818 1.00 76.75 94 ASP A N 1
ATOM 723 C CA . ASP A 1 94 ? -15.769 -13.250 11.352 1.00 76.75 94 ASP A CA 1
ATOM 724 C C . ASP A 1 94 ? -16.922 -12.385 10.811 1.00 76.75 94 ASP A C 1
ATOM 726 O O . ASP A 1 94 ? -16.810 -11.791 9.741 1.00 76.75 94 ASP A O 1
ATOM 730 N N . SER A 1 95 ? -18.021 -12.256 11.565 1.00 70.75 95 SER A N 1
ATOM 731 C CA . SER A 1 95 ? -19.150 -11.396 11.180 1.00 70.75 95 SER A CA 1
ATOM 732 C C . SER A 1 95 ? -18.880 -9.896 11.365 1.00 70.75 95 SER A C 1
ATOM 734 O O . SER A 1 95 ? -19.420 -9.081 10.615 1.00 70.75 95 SER A O 1
ATOM 736 N N . VAL A 1 96 ? -18.038 -9.534 12.341 1.00 71.81 96 VAL A N 1
ATOM 737 C CA . VAL A 1 96 ? -17.713 -8.142 12.703 1.00 71.81 96 VAL A CA 1
ATOM 738 C C . VAL A 1 96 ? -16.510 -7.623 11.910 1.00 71.81 96 VAL A C 1
ATOM 740 O O . VAL A 1 96 ? -16.453 -6.440 11.569 1.00 71.81 96 VAL A O 1
ATOM 743 N N . VAL A 1 97 ? -15.549 -8.489 11.579 1.00 68.06 97 VAL A N 1
ATOM 744 C CA . VAL A 1 97 ? -14.385 -8.154 10.748 1.00 68.06 97 VAL A CA 1
ATOM 745 C C . VAL A 1 97 ? -14.774 -8.255 9.271 1.00 68.06 97 VAL A C 1
ATOM 747 O O . VAL A 1 97 ? -14.288 -9.095 8.523 1.00 68.06 97 VAL A O 1
ATOM 750 N N . GLN A 1 98 ? -15.661 -7.371 8.822 1.00 63.03 98 GLN A N 1
ATOM 751 C CA . GLN A 1 98 ? -15.830 -7.134 7.390 1.00 63.03 98 GLN A CA 1
ATOM 752 C C . GLN A 1 98 ? -14.718 -6.185 6.939 1.00 63.03 98 GLN A C 1
ATOM 754 O O . GLN A 1 98 ? -14.751 -4.982 7.199 1.00 63.03 98 GLN A O 1
ATOM 759 N N . THR A 1 99 ? -13.675 -6.747 6.328 1.00 44.09 99 THR A N 1
ATOM 760 C CA . THR A 1 99 ? -12.615 -5.977 5.664 1.00 44.09 99 THR A CA 1
ATOM 761 C C . THR A 1 99 ? -13.225 -5.117 4.551 1.00 44.09 99 THR A C 1
ATOM 763 O O . THR A 1 99 ? -13.891 -5.686 3.686 1.00 44.09 99 THR A O 1
ATOM 766 N N . PRO A 1 100 ? -13.019 -3.787 4.535 1.00 45.12 100 PRO A N 1
ATOM 767 C CA . PRO A 1 100 ? -13.204 -3.001 3.320 1.00 45.12 100 PRO A CA 1
ATOM 768 C C . PRO A 1 100 ? -12.129 -3.326 2.275 1.00 45.12 100 PRO A C 1
ATOM 770 O O . PRO A 1 100 ? -10.999 -3.706 2.674 1.00 45.12 100 PRO A O 1
#

Sequence (100 aa):
GPLASLFCCFFVFTISVGIMNVINANFVESTMASATNVKLARKNARMHDLDLWNSRIVALLRLLTEHNGTAFTGRISKHIHDICTLRVPNAVIDSVVQTP

Foldseek 3Di:
DVVVVVVVVVVVVVVVVVVVVVVVVVVVVVVVVVVVVVVVVVVVVCCPPPVNVVVVVVVVLQQQCVVVVNHDDDDVVVCVVVSVPDDGDVVSVVVSPPDD

Radius of gyration: 28.89 Å; chains: 1; bounding box: 54×25×82 Å